Protein AF-A0A928JFV3-F1 (afdb_monomer)

Structure (mmCIF, N/CA/C/O backbone):
data_AF-A0A928JFV3-F1
#
_entry.id   AF-A0A928JFV3-F1
#
loop_
_atom_site.group_PDB
_atom_site.id
_atom_site.type_symbol
_atom_site.label_atom_id
_atom_site.label_alt_id
_atom_site.label_comp_id
_atom_site.label_asym_id
_atom_site.label_entity_id
_atom_site.label_seq_id
_atom_site.pdbx_PDB_ins_code
_atom_site.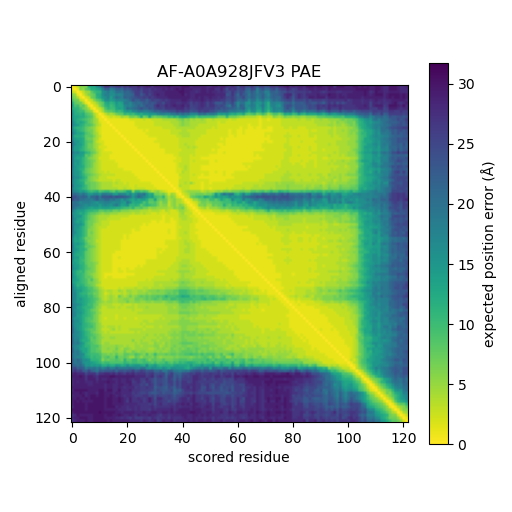Cartn_x
_atom_site.Cartn_y
_atom_site.Cartn_z
_atom_site.occupancy
_atom_site.B_iso_or_equiv
_atom_site.auth_seq_id
_atom_site.auth_comp_id
_atom_site.auth_asym_id
_atom_site.auth_atom_id
_atom_site.pdbx_PDB_model_num
ATOM 1 N N . MET A 1 1 ? 16.325 -24.558 -8.511 1.00 43.50 1 MET A N 1
ATOM 2 C CA . MET A 1 1 ? 15.299 -23.666 -9.076 1.00 43.50 1 MET A CA 1
ATOM 3 C C . MET A 1 1 ? 14.284 -23.455 -7.966 1.00 43.50 1 MET A C 1
ATOM 5 O O . MET A 1 1 ? 13.486 -24.348 -7.713 1.00 43.50 1 MET A O 1
ATOM 9 N N . THR A 1 2 ? 14.464 -22.407 -7.166 1.00 42.12 2 THR A N 1
ATOM 10 C CA . THR A 1 2 ? 13.563 -22.070 -6.054 1.00 42.12 2 THR A CA 1
ATOM 11 C C . THR A 1 2 ? 12.310 -21.394 -6.616 1.00 42.12 2 THR A C 1
ATOM 13 O O . THR A 1 2 ? 12.357 -20.818 -7.703 1.00 42.12 2 THR A O 1
ATOM 16 N N . ALA A 1 3 ? 11.177 -21.520 -5.919 1.00 50.72 3 ALA A N 1
ATOM 17 C CA . ALA A 1 3 ? 9.878 -20.994 -6.359 1.00 50.72 3 ALA A CA 1
ATOM 18 C C . ALA A 1 3 ? 9.879 -19.466 -6.584 1.00 50.72 3 ALA A C 1
ATOM 20 O O . ALA A 1 3 ? 9.078 -18.969 -7.371 1.00 50.72 3 ALA A O 1
ATOM 21 N N . GLU A 1 4 ? 10.829 -18.757 -5.969 1.00 47.38 4 GLU A N 1
ATOM 22 C CA . GLU A 1 4 ? 11.076 -17.320 -6.146 1.00 47.38 4 GLU A CA 1
ATOM 23 C C . GLU A 1 4 ? 11.353 -16.937 -7.611 1.00 47.38 4 GLU A C 1
ATOM 25 O O . GLU A 1 4 ? 10.892 -15.896 -8.063 1.00 47.38 4 GLU A O 1
ATOM 30 N N . ASN A 1 5 ? 11.969 -17.816 -8.412 1.00 47.97 5 ASN A N 1
ATOM 31 C CA . ASN A 1 5 ? 12.311 -17.504 -9.808 1.00 47.97 5 ASN A CA 1
ATOM 32 C C . ASN A 1 5 ? 11.136 -17.622 -10.803 1.00 47.97 5 ASN A C 1
ATOM 34 O O . ASN A 1 5 ? 11.323 -17.356 -11.985 1.00 47.97 5 ASN A O 1
ATOM 38 N N . CYS A 1 6 ? 9.945 -18.077 -10.391 1.00 44.91 6 CYS A N 1
ATOM 39 C CA . CYS A 1 6 ? 8.823 -18.297 -11.323 1.00 44.91 6 CYS A CA 1
ATOM 40 C C . CYS A 1 6 ? 7.841 -17.121 -11.428 1.00 44.91 6 CYS A C 1
ATOM 42 O O . CYS A 1 6 ? 7.077 -17.074 -12.394 1.00 44.91 6 CYS A O 1
ATOM 44 N N . VAL A 1 7 ? 7.830 -16.203 -10.457 1.00 51.94 7 VAL A N 1
ATOM 45 C CA . VAL A 1 7 ? 6.869 -15.085 -10.420 1.00 51.94 7 VAL A CA 1
ATOM 46 C C . VAL A 1 7 ? 7.352 -13.915 -11.282 1.00 51.94 7 VAL A C 1
ATOM 48 O O . VAL A 1 7 ? 6.564 -13.324 -12.016 1.00 51.94 7 VAL A O 1
ATOM 51 N N . GLU A 1 8 ? 8.654 -13.624 -11.275 1.00 52.66 8 GLU A N 1
ATOM 52 C CA . GLU A 1 8 ? 9.215 -12.460 -11.977 1.00 52.66 8 GLU A CA 1
ATOM 53 C C . GLU 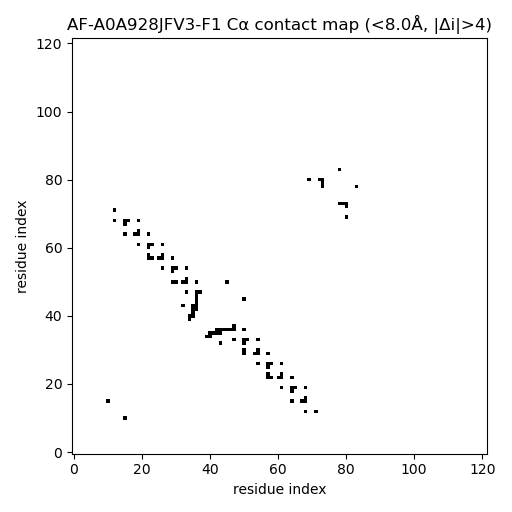A 1 8 ? 9.170 -12.571 -13.510 1.00 52.66 8 GLU A C 1
ATOM 55 O O . GLU A 1 8 ? 8.965 -11.567 -14.186 1.00 52.66 8 GLU A O 1
ATOM 60 N N . GLU A 1 9 ? 9.278 -13.775 -14.083 1.00 54.28 9 GLU A N 1
ATOM 61 C CA . GLU A 1 9 ? 9.326 -13.965 -15.545 1.00 54.28 9 GLU A CA 1
ATOM 62 C C . GLU A 1 9 ? 7.952 -13.942 -16.248 1.00 54.28 9 GLU A C 1
ATOM 64 O O . GLU A 1 9 ? 7.898 -13.979 -17.479 1.00 54.28 9 GLU A O 1
ATOM 69 N N . LYS A 1 10 ? 6.827 -13.908 -15.515 1.00 60.28 10 LYS A N 1
ATOM 70 C CA . LYS A 1 10 ? 5.480 -14.074 -16.110 1.00 60.28 10 LYS A CA 1
ATOM 71 C C . LYS A 1 10 ? 4.456 -12.991 -15.790 1.00 60.28 10 LYS A C 1
ATOM 73 O O . LYS A 1 10 ? 3.369 -13.032 -16.366 1.00 60.28 10 LYS A O 1
ATOM 78 N N . VAL A 1 11 ? 4.767 -12.046 -14.909 1.00 73.94 11 VAL A N 1
ATOM 79 C CA . VAL A 1 11 ? 3.835 -10.975 -14.533 1.00 73.94 11 VAL A CA 1
ATOM 80 C C . VAL A 1 11 ? 4.272 -9.685 -15.218 1.00 73.94 11 VAL A C 1
ATOM 82 O O . VAL A 1 11 ? 5.291 -9.093 -14.860 1.00 73.94 11 VAL A O 1
ATOM 85 N N . ASP A 1 12 ? 3.518 -9.276 -16.236 1.00 88.81 12 ASP A N 1
ATOM 86 C CA . ASP A 1 12 ? 3.791 -8.052 -16.986 1.00 88.81 12 ASP A CA 1
ATOM 87 C C . ASP A 1 12 ? 3.449 -6.783 -16.177 1.00 88.81 12 ASP A C 1
ATOM 89 O O . ASP A 1 12 ? 2.868 -6.831 -15.088 1.00 88.81 12 ASP A O 1
ATOM 93 N N . LEU A 1 13 ? 3.829 -5.619 -16.715 1.00 91.88 13 LEU A N 1
ATOM 94 C CA . LEU A 1 13 ? 3.560 -4.321 -16.088 1.00 91.88 13 LEU A CA 1
ATOM 95 C C . LEU A 1 13 ? 2.071 -4.115 -15.804 1.00 91.88 13 LEU A C 1
ATOM 97 O O . LEU A 1 13 ? 1.708 -3.542 -14.779 1.00 91.88 13 LEU A O 1
ATOM 101 N N . ARG A 1 14 ? 1.206 -4.583 -16.707 1.00 94.00 14 ARG A N 1
ATOM 102 C CA . ARG A 1 14 ? -0.237 -4.437 -16.563 1.00 94.00 14 ARG A CA 1
ATOM 103 C C . ARG A 1 14 ? -0.731 -5.197 -15.336 1.00 94.00 14 ARG A C 1
ATOM 105 O O . ARG A 1 14 ? -1.421 -4.595 -14.524 1.00 94.00 14 ARG A O 1
ATOM 112 N N . ALA A 1 15 ? -0.353 -6.461 -15.183 1.00 93.56 15 ALA A N 1
ATOM 113 C CA . ALA A 1 15 ? -0.760 -7.274 -14.044 1.00 93.56 15 ALA A CA 1
ATOM 114 C C . ALA A 1 15 ? -0.259 -6.691 -12.710 1.00 93.56 15 ALA A C 1
ATOM 116 O O . ALA A 1 15 ? -1.002 -6.674 -11.737 1.00 93.56 15 ALA A O 1
ATOM 117 N N . LYS A 1 16 ? 0.958 -6.128 -12.665 1.00 94.00 16 LYS A N 1
ATOM 118 C CA . LYS A 1 16 ? 1.469 -5.432 -11.464 1.00 94.00 16 LYS A CA 1
ATOM 119 C C . LYS A 1 16 ? 0.662 -4.174 -11.124 1.00 94.00 16 LYS A C 1
ATOM 121 O O . LYS A 1 16 ? 0.363 -3.935 -9.959 1.00 94.00 16 LYS A O 1
ATOM 126 N N . LEU A 1 17 ? 0.292 -3.378 -12.130 1.00 96.56 17 LEU A N 1
ATOM 127 C CA . LEU A 1 17 ? -0.561 -2.197 -11.943 1.00 96.56 17 LEU A CA 1
ATOM 128 C C . LEU A 1 17 ? -1.981 -2.577 -11.498 1.00 96.56 17 LEU A C 1
ATOM 130 O O . LEU A 1 17 ? -2.557 -1.900 -10.646 1.00 96.56 17 LEU A O 1
ATOM 134 N N . GLU A 1 18 ? -2.540 -3.645 -12.074 1.00 96.81 18 GLU A N 1
ATOM 135 C CA . GLU A 1 18 ? -3.835 -4.205 -11.678 1.00 96.81 18 GLU A CA 1
ATOM 136 C C . GLU A 1 18 ? -3.788 -4.682 -10.219 1.00 96.81 18 GLU A C 1
ATOM 138 O O . GLU A 1 18 ? -4.654 -4.270 -9.451 1.00 96.81 18 GLU A O 1
ATOM 143 N N . GLN A 1 19 ? -2.736 -5.403 -9.806 1.00 96.19 19 GLN A N 1
ATOM 144 C CA . GLN A 1 19 ? -2.560 -5.841 -8.416 1.00 96.19 19 GLN A CA 1
ATOM 145 C C . GLN A 1 19 ? -2.524 -4.654 -7.450 1.00 96.19 19 GLN A C 1
ATOM 147 O O . GLN A 1 19 ? -3.316 -4.595 -6.522 1.00 96.19 19 GLN A O 1
ATOM 152 N N . VAL A 1 20 ? -1.666 -3.654 -7.696 1.00 97.94 20 VAL A N 1
ATOM 153 C CA . VAL A 1 20 ? -1.590 -2.460 -6.829 1.00 97.94 20 VAL A CA 1
ATOM 154 C C . VAL A 1 20 ? -2.951 -1.765 -6.722 1.00 97.94 20 VAL A C 1
ATOM 156 O O . VAL A 1 20 ? -3.309 -1.261 -5.659 1.00 97.94 20 VAL A O 1
ATOM 159 N N . THR A 1 21 ? -3.720 -1.738 -7.813 1.00 98.31 21 THR A N 1
ATOM 160 C CA . THR A 1 21 ? -5.062 -1.143 -7.823 1.00 98.31 21 THR A CA 1
ATOM 161 C C . THR A 1 21 ? -6.049 -1.936 -6.965 1.00 98.31 21 THR A C 1
ATOM 163 O O . THR A 1 21 ? -6.824 -1.321 -6.232 1.00 98.31 21 THR A O 1
ATOM 166 N N . GLU A 1 22 ? -6.027 -3.267 -7.058 1.00 98.31 22 GLU A N 1
ATOM 167 C CA . GLU A 1 22 ? -6.859 -4.173 -6.258 1.00 98.31 22 GLU A CA 1
ATOM 168 C C . GLU A 1 22 ? -6.565 -3.998 -4.765 1.00 98.31 22 GLU A C 1
ATOM 170 O O . GLU A 1 22 ? -7.467 -3.590 -4.030 1.00 98.31 22 GLU A O 1
ATOM 175 N N . GLU A 1 23 ? -5.297 -4.110 -4.353 1.00 98.38 23 GLU A N 1
ATOM 176 C CA . GLU A 1 23 ? -4.917 -4.019 -2.933 1.00 98.38 23 GLU A CA 1
ATOM 177 C C . GLU A 1 23 ? -5.195 -2.634 -2.335 1.00 98.38 23 GLU A C 1
ATOM 179 O O . GLU A 1 23 ? -5.661 -2.497 -1.203 1.00 98.38 23 GLU A O 1
ATOM 184 N N . CYS A 1 24 ? -5.004 -1.558 -3.110 1.00 98.62 24 CYS A N 1
ATOM 185 C CA . CYS A 1 24 ? -5.392 -0.216 -2.660 1.00 98.62 24 CYS A CA 1
ATOM 186 C C . CYS A 1 24 ? -6.910 -0.105 -2.424 1.00 98.62 24 CYS A C 1
ATOM 188 O O . CYS A 1 24 ? -7.355 0.633 -1.539 1.00 98.62 24 CYS A O 1
ATOM 190 N N . GLY A 1 25 ? -7.715 -0.804 -3.228 1.00 98.44 25 GLY A N 1
ATOM 191 C CA . GLY A 1 25 ? -9.164 -0.877 -3.074 1.00 98.44 25 GLY A CA 1
ATOM 192 C C . GLY A 1 25 ? -9.580 -1.661 -1.831 1.00 98.44 25 GLY A C 1
ATOM 193 O O . GLY A 1 25 ? -10.468 -1.211 -1.096 1.00 98.44 25 GLY A O 1
ATOM 194 N N . GLU A 1 26 ? -8.919 -2.787 -1.562 1.00 98.50 26 GLU A N 1
ATOM 195 C CA . GLU A 1 26 ? -9.156 -3.593 -0.362 1.00 98.50 26 GLU A CA 1
ATOM 196 C C . GLU A 1 26 ? -8.755 -2.829 0.907 1.00 98.50 26 GLU A C 1
ATOM 198 O O . GLU A 1 26 ? -9.572 -2.693 1.828 1.00 98.50 26 GLU A O 1
ATOM 203 N N . LEU A 1 27 ? -7.586 -2.178 0.909 1.00 98.69 27 LEU A N 1
ATOM 204 C CA . LEU A 1 27 ? -7.131 -1.309 1.997 1.00 98.69 27 LEU A CA 1
ATOM 205 C C . LEU A 1 27 ? -8.096 -0.148 2.255 1.00 98.69 27 LEU A C 1
ATOM 207 O O . LEU A 1 27 ? -8.420 0.155 3.409 1.00 98.69 27 LEU A O 1
ATOM 211 N N . ALA A 1 28 ? -8.603 0.497 1.201 1.00 98.25 28 ALA A N 1
ATOM 212 C CA . ALA A 1 28 ? -9.600 1.555 1.344 1.00 98.25 28 ALA A CA 1
ATOM 213 C C . ALA A 1 28 ? -10.883 1.027 2.010 1.00 98.25 28 ALA A C 1
ATOM 215 O O . ALA A 1 28 ? -11.442 1.673 2.904 1.00 98.25 28 ALA A O 1
ATOM 216 N N . ALA A 1 29 ? -11.337 -0.169 1.627 1.00 96.50 29 ALA A N 1
ATOM 217 C CA . ALA A 1 29 ? -12.491 -0.812 2.244 1.00 96.50 29 ALA A CA 1
ATOM 218 C C . ALA A 1 29 ? -12.226 -1.210 3.709 1.00 96.50 29 ALA A C 1
ATOM 220 O O . ALA A 1 29 ? -13.110 -1.028 4.555 1.00 96.50 29 ALA A O 1
ATOM 221 N N . ALA A 1 30 ? -11.030 -1.707 4.034 1.00 96.62 30 ALA A N 1
ATOM 222 C CA . ALA A 1 30 ? -10.615 -2.039 5.396 1.00 96.62 30 ALA A CA 1
ATOM 223 C C . ALA A 1 30 ? -10.562 -0.794 6.296 1.00 96.62 30 ALA A C 1
ATOM 225 O O . ALA A 1 30 ? -11.153 -0.798 7.379 1.00 96.62 30 ALA A O 1
ATOM 226 N N . CYS A 1 31 ? -9.987 0.312 5.814 1.00 96.69 31 CYS A N 1
ATOM 227 C CA . CYS A 1 31 ? -9.986 1.596 6.521 1.00 96.69 31 CYS A CA 1
ATOM 228 C C . CYS A 1 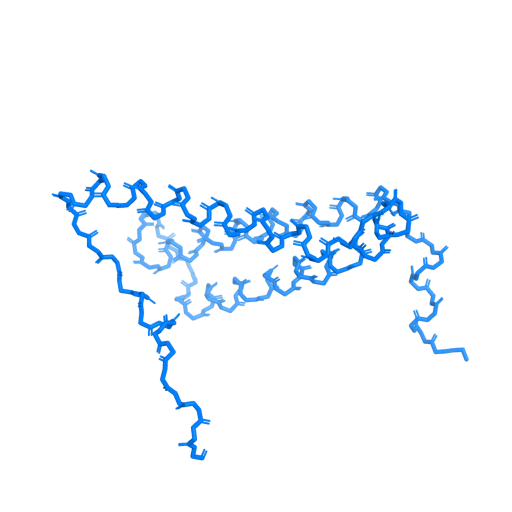31 ? -11.413 2.060 6.856 1.00 96.69 31 CYS A C 1
ATOM 230 O O . CYS A 1 31 ? -11.706 2.453 7.986 1.00 96.69 31 CYS A O 1
ATOM 232 N N . MET A 1 32 ? -12.342 1.963 5.899 1.00 94.69 32 MET A N 1
ATOM 233 C CA . MET A 1 32 ? -13.743 2.336 6.129 1.00 94.69 32 MET A CA 1
ATOM 234 C C . MET A 1 32 ? -14.458 1.405 7.119 1.00 94.69 32 MET A C 1
ATOM 236 O O . MET A 1 32 ? -15.356 1.851 7.839 1.00 94.69 32 MET A O 1
ATOM 240 N N . LYS A 1 33 ? -14.076 0.123 7.188 1.00 93.12 33 LYS A N 1
ATOM 241 C CA . LYS A 1 33 ? -14.564 -0.795 8.231 1.00 93.12 33 LYS A CA 1
ATOM 242 C C . LYS A 1 33 ? -14.043 -0.393 9.608 1.00 93.12 33 LYS A C 1
ATOM 244 O O . LYS A 1 33 ? -14.843 -0.364 10.541 1.00 93.12 33 LYS A O 1
ATOM 249 N N . LEU A 1 34 ? -12.767 -0.019 9.728 1.00 95.25 34 LEU A N 1
ATOM 250 C CA . LEU A 1 34 ? -12.189 0.468 10.984 1.00 95.25 34 LEU A CA 1
ATOM 251 C C . LEU A 1 34 ? -12.897 1.732 11.480 1.00 95.25 34 LEU A C 1
ATOM 253 O O . LEU A 1 34 ? -13.312 1.782 12.633 1.00 95.25 34 LEU A O 1
ATOM 257 N N . VAL A 1 35 ? -13.158 2.703 10.599 1.00 93.81 35 VAL A N 1
ATOM 258 C CA . VAL A 1 35 ? -13.944 3.905 10.943 1.00 93.81 35 VAL A CA 1
ATOM 259 C C . VAL A 1 35 ? -15.289 3.533 11.582 1.00 93.81 35 VAL A C 1
ATOM 261 O O . VAL A 1 35 ? -15.676 4.117 12.594 1.00 93.81 35 VAL A O 1
ATOM 264 N N . ARG A 1 36 ? -15.984 2.531 11.030 1.00 91.38 36 ARG A N 1
ATOM 265 C CA . ARG A 1 36 ? -17.271 2.053 11.560 1.00 91.38 36 ARG A CA 1
ATOM 266 C C . ARG A 1 36 ? -17.134 1.284 12.869 1.00 91.38 36 ARG A C 1
ATOM 268 O O . ARG A 1 36 ? -17.992 1.434 13.735 1.00 91.38 36 ARG A O 1
ATOM 275 N N . ALA A 1 37 ? -16.089 0.471 13.014 1.00 90.81 37 ALA A N 1
ATOM 276 C CA . ALA A 1 37 ? -15.801 -0.259 14.248 1.00 90.81 37 ALA A CA 1
ATOM 277 C C . ALA A 1 37 ? -15.505 0.699 15.416 1.00 90.81 37 ALA A C 1
ATOM 279 O O . ALA A 1 37 ? -15.983 0.474 16.522 1.00 90.81 37 ALA A O 1
ATOM 280 N N . LEU A 1 38 ? -14.853 1.834 15.134 1.00 91.12 38 LEU A N 1
ATOM 281 C CA . LEU A 1 38 ? -14.602 2.930 16.080 1.00 91.12 38 LEU A CA 1
ATOM 282 C C . LEU A 1 38 ? -15.864 3.734 16.465 1.00 91.12 38 LEU A C 1
ATOM 284 O O . LEU A 1 38 ? -15.773 4.756 17.142 1.00 91.12 38 LEU A O 1
ATOM 288 N N . GLY A 1 39 ? -17.053 3.309 16.029 1.00 83.75 39 GLY A N 1
ATOM 289 C CA . GLY A 1 39 ? -18.327 3.936 16.386 1.00 83.75 39 GLY A CA 1
ATOM 290 C C . GLY A 1 39 ? -18.760 5.086 15.474 1.00 83.75 39 GLY A C 1
ATOM 291 O O . GLY A 1 39 ? -19.795 5.704 15.731 1.00 83.75 39 GLY A O 1
ATOM 292 N N . ASN A 1 40 ? -18.031 5.364 14.387 1.00 75.56 40 ASN A N 1
ATOM 293 C CA . ASN A 1 40 ? -18.432 6.376 13.412 1.00 75.56 40 ASN A CA 1
ATOM 294 C C . ASN A 1 40 ? -19.334 5.760 12.324 1.00 75.56 40 ASN A C 1
ATOM 296 O O . ASN A 1 40 ? -18.876 5.030 11.445 1.00 75.56 40 ASN A O 1
ATOM 300 N N . GLY A 1 41 ? -20.629 6.089 12.335 1.00 68.81 41 GLY A N 1
ATOM 301 C CA . GLY A 1 41 ? -21.570 5.722 11.268 1.00 68.81 41 GLY A CA 1
ATOM 302 C C . GLY A 1 41 ? -22.418 4.472 11.548 1.00 68.81 41 GLY A C 1
ATOM 303 O O . GLY A 1 41 ? -22.921 4.287 12.652 1.00 68.81 41 GLY A O 1
ATOM 304 N N . ASN A 1 42 ? -22.663 3.653 10.513 1.00 68.81 42 ASN A N 1
ATOM 305 C CA . ASN A 1 42 ? -23.578 2.503 10.582 1.00 68.81 42 ASN A CA 1
ATOM 306 C C . ASN A 1 42 ? -23.000 1.341 11.409 1.00 68.81 42 ASN A C 1
ATOM 308 O O . ASN A 1 42 ? -21.809 1.053 11.247 1.00 68.81 42 ASN A O 1
ATOM 312 N N . PRO A 1 43 ? -23.848 0.588 12.148 1.00 72.06 43 PRO A N 1
ATOM 313 C CA . PRO A 1 43 ? -23.428 -0.546 12.969 1.00 72.06 43 PRO A CA 1
ATOM 314 C C . PRO A 1 43 ? -22.469 -1.479 12.229 1.00 72.06 43 PRO 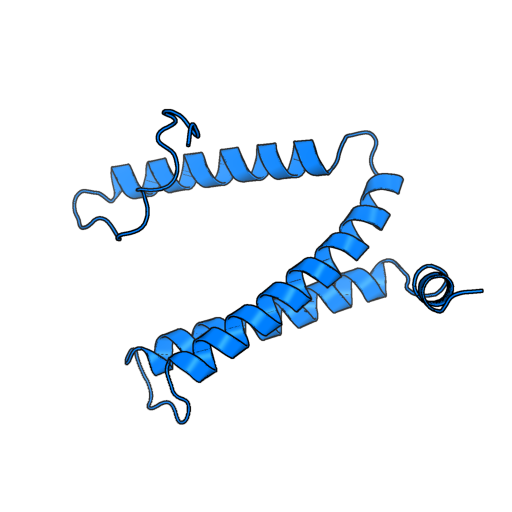A C 1
ATOM 316 O O . PRO A 1 43 ? -22.705 -1.835 11.069 1.00 72.06 43 PRO A O 1
ATOM 319 N N . CYS A 1 44 ? -21.376 -1.836 12.895 1.00 80.94 44 CYS A N 1
ATOM 320 C CA . CYS A 1 44 ? -20.375 -2.770 12.402 1.00 80.94 44 CYS A CA 1
ATOM 321 C C . CYS A 1 44 ? -20.544 -4.105 13.127 1.00 80.94 44 CYS A C 1
ATOM 323 O O . CYS A 1 44 ? -20.896 -4.130 14.304 1.00 80.94 44 CYS A O 1
ATOM 325 N N . ASN A 1 45 ? -20.325 -5.209 12.421 1.00 88.00 45 ASN A N 1
ATOM 326 C CA . ASN A 1 45 ? -20.427 -6.562 12.968 1.00 88.00 45 ASN A CA 1
ATOM 327 C C . ASN A 1 45 ? -19.060 -7.183 13.293 1.00 88.00 45 ASN A C 1
ATOM 329 O O . ASN A 1 45 ? -19.007 -8.381 13.548 1.00 88.00 45 ASN A O 1
ATOM 333 N N . VAL A 1 46 ? -17.991 -6.387 13.246 1.00 90.88 46 VAL A N 1
ATOM 334 C CA . VAL A 1 46 ? -16.627 -6.781 13.616 1.00 90.88 46 VAL A CA 1
ATOM 335 C C . VAL A 1 46 ? -16.127 -5.893 14.749 1.00 90.88 46 VAL A C 1
ATOM 337 O O . VAL A 1 46 ? -16.608 -4.763 14.902 1.00 90.88 46 VAL A O 1
ATOM 340 N N . THR A 1 47 ? -15.191 -6.402 15.545 1.00 92.12 47 THR A N 1
ATOM 341 C CA . THR A 1 47 ? -14.551 -5.622 16.611 1.00 92.12 47 THR A CA 1
ATOM 342 C C . THR A 1 47 ? -13.538 -4.626 16.044 1.00 92.12 47 THR A C 1
ATOM 344 O O . THR A 1 47 ? -13.181 -4.667 14.863 1.00 92.12 47 THR A O 1
ATOM 347 N N . GLU A 1 48 ? -13.073 -3.707 16.890 1.00 94.12 48 GLU A N 1
ATOM 348 C CA . GLU A 1 48 ? -11.982 -2.798 16.539 1.00 94.12 48 GLU A CA 1
ATOM 349 C C . GLU A 1 48 ? -10.702 -3.577 16.209 1.00 94.12 48 GLU A C 1
ATOM 351 O O . GLU A 1 48 ? -10.076 -3.312 15.186 1.00 94.12 48 GLU A O 1
ATOM 356 N N . GLU A 1 49 ? -10.358 -4.595 17.002 1.00 95.56 49 GLU A N 1
ATOM 357 C CA . GLU A 1 49 ? -9.170 -5.423 16.781 1.00 95.56 49 GLU A CA 1
ATOM 358 C C . GLU A 1 49 ? -9.229 -6.183 15.452 1.00 95.56 49 GLU A C 1
ATOM 360 O O . GLU A 1 49 ? -8.237 -6.229 14.728 1.00 95.56 49 GLU A O 1
ATOM 365 N N . GLU A 1 50 ? -10.390 -6.742 15.096 1.00 96.38 50 GLU A N 1
ATOM 366 C CA . GLU A 1 50 ? -10.594 -7.413 13.806 1.00 96.38 50 GLU A CA 1
ATOM 367 C C . GLU A 1 50 ? -10.456 -6.433 12.633 1.00 96.38 50 GLU A C 1
ATOM 369 O O . GLU A 1 50 ? -9.875 -6.766 11.597 1.00 96.38 50 GLU A O 1
ATOM 374 N N . ALA A 1 51 ? -10.961 -5.208 12.789 1.00 95.75 51 ALA A N 1
ATOM 375 C CA . ALA A 1 51 ? -10.842 -4.180 11.765 1.00 95.75 51 ALA A CA 1
ATOM 376 C C . ALA A 1 51 ? -9.398 -3.672 11.612 1.00 95.75 51 ALA A C 1
ATOM 378 O O . ALA A 1 51 ? -8.947 -3.489 10.481 1.00 95.75 51 ALA A O 1
ATOM 379 N N . ILE A 1 52 ? -8.660 -3.493 12.715 1.00 97.56 52 ILE A N 1
ATOM 380 C CA . ILE A 1 52 ? -7.228 -3.150 12.696 1.00 97.56 52 ILE A CA 1
ATOM 381 C C . ILE A 1 52 ? -6.429 -4.265 12.022 1.00 97.56 52 ILE A C 1
ATOM 383 O O . ILE A 1 52 ? -5.623 -3.981 11.140 1.00 97.56 52 ILE A O 1
ATOM 387 N N . ALA A 1 53 ? -6.673 -5.527 12.391 1.00 98.06 53 ALA A N 1
ATOM 388 C CA . ALA A 1 53 ? -5.989 -6.668 11.790 1.00 98.06 53 ALA A CA 1
ATOM 389 C C . ALA A 1 53 ? -6.184 -6.699 10.269 1.00 98.06 53 ALA A C 1
ATOM 391 O O . ALA A 1 53 ? -5.213 -6.881 9.538 1.00 98.06 53 ALA A O 1
ATOM 392 N N . LYS A 1 54 ? -7.406 -6.426 9.791 1.00 98.12 54 LYS A N 1
ATOM 393 C CA . LYS A 1 54 ? -7.669 -6.358 8.352 1.00 98.12 54 LYS A CA 1
ATOM 394 C C . LYS A 1 54 ? -6.947 -5.185 7.690 1.00 98.12 54 LYS A C 1
ATOM 396 O O . LYS A 1 54 ? -6.394 -5.369 6.622 1.00 98.12 54 LYS A O 1
ATOM 401 N N . VAL A 1 55 ? -6.881 -4.006 8.316 1.00 98.44 55 VAL A N 1
ATOM 402 C CA . VAL A 1 55 ? -6.089 -2.881 7.776 1.00 98.44 55 VAL A CA 1
ATOM 403 C C . VAL A 1 55 ? -4.611 -3.251 7.628 1.00 98.44 55 VAL A C 1
ATOM 405 O O . VAL A 1 55 ? -4.012 -2.905 6.618 1.00 98.44 55 VAL A O 1
ATOM 408 N N . LEU A 1 56 ? -4.027 -3.948 8.606 1.00 98.44 56 LEU A N 1
ATOM 409 C CA . LEU A 1 56 ? -2.622 -4.367 8.547 1.00 98.44 56 LEU A CA 1
ATOM 410 C C . LEU A 1 56 ? -2.363 -5.408 7.450 1.00 98.44 56 LEU A C 1
ATOM 412 O O . LEU A 1 56 ? -1.325 -5.343 6.797 1.00 98.44 56 LEU A O 1
ATOM 416 N N . GLU A 1 57 ? -3.294 -6.342 7.248 1.00 98.25 57 GLU A N 1
ATOM 417 C CA . GLU A 1 57 ? -3.262 -7.314 6.147 1.00 98.25 57 GLU A CA 1
ATOM 418 C C . GLU A 1 57 ? -3.248 -6.586 4.797 1.00 98.25 57 GLU A C 1
ATOM 420 O O . GLU A 1 57 ? -2.254 -6.671 4.082 1.00 98.25 57 GLU A O 1
ATOM 425 N N . GLU A 1 58 ? -4.250 -5.742 4.528 1.00 98.56 58 GLU A N 1
ATOM 426 C CA . GLU A 1 58 ? -4.334 -5.037 3.240 1.00 98.56 58 GLU A CA 1
ATOM 427 C C . GLU A 1 58 ? -3.185 -4.048 3.020 1.00 98.56 58 GLU A C 1
ATOM 429 O O . GLU A 1 58 ? -2.751 -3.808 1.895 1.00 98.56 58 GLU A O 1
ATOM 434 N N . TRP A 1 59 ? -2.673 -3.434 4.091 1.00 98.56 59 TRP A N 1
ATOM 435 C CA . TRP A 1 59 ? -1.496 -2.576 3.989 1.00 98.56 59 TRP A CA 1
ATOM 436 C C . TRP A 1 59 ? -0.270 -3.383 3.560 1.00 98.56 59 TRP A C 1
ATOM 438 O O . TRP A 1 59 ? 0.500 -2.929 2.714 1.00 98.56 59 TRP A O 1
ATOM 448 N N . SER A 1 60 ? -0.113 -4.589 4.111 1.00 98.12 60 SER A N 1
ATOM 449 C CA . SER A 1 60 ? 0.971 -5.500 3.737 1.00 98.12 60 SER A CA 1
ATOM 450 C C . SER A 1 60 ? 0.850 -5.921 2.272 1.00 98.12 60 SER A C 1
ATOM 452 O O . SER A 1 60 ? 1.853 -5.931 1.558 1.00 98.12 60 SER A O 1
ATOM 454 N N . ASP A 1 61 ? -0.366 -6.195 1.797 1.00 97.25 61 ASP A N 1
ATOM 455 C CA . ASP A 1 61 ? -0.613 -6.557 0.399 1.00 97.25 61 ASP A CA 1
ATOM 456 C C . ASP A 1 61 ? -0.293 -5.389 -0.555 1.00 97.25 61 ASP A C 1
ATOM 458 O O . ASP A 1 61 ? 0.402 -5.577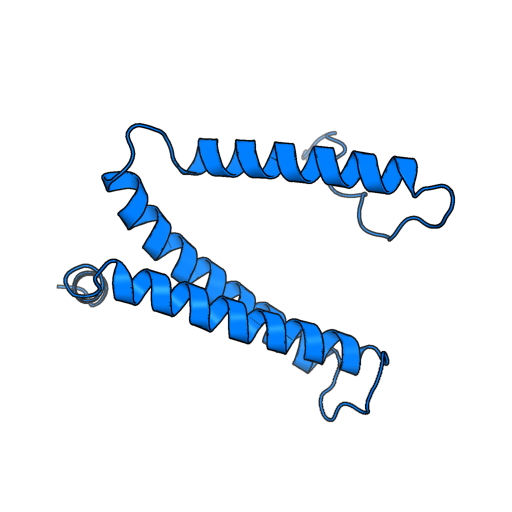 -1.561 1.00 97.25 61 ASP A O 1
ATOM 462 N N . VAL A 1 62 ? -0.664 -4.152 -0.191 1.00 98.25 62 VAL A N 1
ATOM 463 C CA . VAL A 1 62 ? -0.264 -2.934 -0.923 1.00 98.25 62 VAL A CA 1
ATOM 464 C C . VAL A 1 62 ? 1.255 -2.764 -0.960 1.00 98.25 62 VAL A C 1
ATOM 466 O O . VAL A 1 62 ? 1.800 -2.446 -2.020 1.00 98.25 62 VAL A O 1
ATOM 469 N N . GLU A 1 63 ? 1.956 -2.960 0.161 1.00 97.50 63 GLU A N 1
ATOM 470 C CA . GLU A 1 63 ? 3.419 -2.848 0.208 1.00 97.50 63 GLU A CA 1
ATOM 471 C C . GLU A 1 63 ? 4.088 -3.873 -0.710 1.00 97.50 63 GLU A C 1
ATOM 473 O O . GLU A 1 63 ? 4.948 -3.511 -1.516 1.00 97.50 63 GLU A O 1
ATOM 478 N N . VAL A 1 64 ? 3.660 -5.136 -0.649 1.00 95.88 64 VAL A N 1
ATOM 479 C CA . VAL A 1 64 ? 4.201 -6.209 -1.490 1.00 95.88 64 VAL A CA 1
ATOM 480 C C . VAL A 1 64 ? 3.944 -5.923 -2.972 1.00 95.88 64 VAL A C 1
ATOM 482 O O . VAL A 1 64 ? 4.878 -5.966 -3.780 1.00 95.88 64 VAL A O 1
ATOM 485 N N . ALA A 1 65 ? 2.709 -5.571 -3.347 1.00 95.31 65 ALA A N 1
ATOM 486 C CA . ALA A 1 65 ? 2.367 -5.217 -4.724 1.00 95.31 65 ALA A CA 1
ATOM 487 C C . ALA A 1 65 ? 3.161 -3.990 -5.212 1.00 95.31 65 ALA A C 1
ATOM 489 O O . ALA A 1 65 ? 3.657 -3.967 -6.345 1.00 95.31 65 ALA A O 1
ATOM 490 N N . GLY A 1 66 ? 3.333 -2.994 -4.339 1.00 96.19 66 GLY A N 1
ATOM 491 C CA . GLY A 1 66 ? 4.108 -1.785 -4.589 1.00 96.19 66 GLY A CA 1
ATOM 492 C C . GLY A 1 66 ? 5.579 -2.080 -4.865 1.00 96.19 66 GLY A C 1
ATOM 493 O O . GLY A 1 66 ? 6.092 -1.651 -5.897 1.00 96.19 66 GLY A O 1
ATOM 494 N N . ILE A 1 67 ? 6.246 -2.864 -4.012 1.00 94.00 67 ILE A N 1
ATOM 495 C CA . ILE A 1 67 ? 7.657 -3.256 -4.187 1.00 94.00 67 ILE A CA 1
ATOM 496 C C . ILE A 1 67 ? 7.870 -3.905 -5.559 1.00 94.00 67 ILE A C 1
ATOM 498 O O . ILE A 1 67 ? 8.767 -3.512 -6.307 1.00 94.00 67 ILE A O 1
ATOM 502 N N . TYR A 1 68 ? 7.005 -4.849 -5.935 1.00 92.50 68 TYR A N 1
ATOM 503 C CA . TYR A 1 68 ? 7.109 -5.540 -7.219 1.00 92.50 68 TYR A CA 1
ATOM 504 C C . TYR A 1 68 ? 6.869 -4.642 -8.436 1.00 92.50 68 TYR A C 1
ATOM 506 O O . TYR A 1 68 ? 7.383 -4.947 -9.519 1.00 92.50 68 TYR A O 1
ATOM 514 N N . LEU A 1 69 ? 6.069 -3.583 -8.295 1.00 94.12 69 LEU A N 1
ATOM 515 C CA . LEU A 1 69 ? 5.893 -2.562 -9.325 1.00 94.12 69 LEU A CA 1
ATOM 516 C C . LEU A 1 69 ? 7.119 -1.642 -9.398 1.00 94.12 69 LEU A C 1
ATOM 518 O O . LEU A 1 69 ? 7.609 -1.379 -10.495 1.00 94.12 69 LEU A O 1
ATOM 522 N N . LEU A 1 70 ? 7.639 -1.188 -8.254 1.00 94.00 70 LEU A N 1
ATOM 523 C CA . LEU A 1 70 ? 8.794 -0.291 -8.188 1.00 94.00 70 LEU A CA 1
ATOM 524 C C . LEU A 1 70 ? 10.045 -0.919 -8.803 1.00 94.00 70 LEU A C 1
ATOM 526 O O . LEU A 1 70 ? 10.695 -0.265 -9.610 1.00 94.00 70 LEU A O 1
ATOM 530 N N . GLN A 1 71 ? 10.314 -2.200 -8.533 1.00 90.88 71 GLN A N 1
ATOM 531 C CA . GLN A 1 71 ? 11.409 -2.946 -9.172 1.00 90.88 71 GLN A CA 1
ATOM 532 C C . GLN A 1 71 ? 11.318 -2.935 -10.707 1.00 90.88 71 GLN A C 1
ATOM 534 O O . GLN A 1 71 ? 12.329 -2.860 -11.402 1.00 90.88 71 GLN A O 1
ATOM 539 N N . MET A 1 72 ? 10.103 -3.000 -11.264 1.00 90.38 72 MET A N 1
ATOM 540 C CA . MET A 1 72 ? 9.907 -2.934 -12.714 1.00 90.38 72 MET A CA 1
ATOM 541 C C . MET A 1 72 ? 10.105 -1.512 -13.251 1.00 90.38 72 MET A C 1
ATOM 543 O O . MET A 1 72 ? 10.701 -1.339 -14.312 1.00 90.38 72 MET A O 1
ATOM 547 N N . LEU A 1 73 ? 9.615 -0.503 -12.528 1.00 92.25 73 LEU A N 1
ATOM 548 C CA . LEU A 1 73 ? 9.753 0.902 -12.912 1.00 92.25 73 LEU A CA 1
ATOM 549 C C . LEU A 1 73 ? 11.196 1.405 -12.798 1.00 92.25 73 LEU A C 1
ATOM 551 O O . LEU A 1 73 ? 11.597 2.240 -13.600 1.00 92.25 73 LEU A O 1
ATOM 555 N N . GLU A 1 74 ? 11.986 0.879 -11.863 1.00 90.56 74 GLU A N 1
ATOM 556 C CA . GLU A 1 74 ? 13.409 1.202 -11.714 1.00 90.56 74 GLU A CA 1
ATOM 557 C C . GLU A 1 74 ? 14.178 0.938 -13.018 1.00 90.56 74 GLU A C 1
ATOM 559 O O . GLU A 1 74 ? 14.927 1.791 -13.482 1.00 90.56 74 GLU A O 1
ATOM 564 N N . GLY A 1 75 ? 13.899 -0.180 -13.699 1.00 89.25 75 GLY A N 1
ATOM 565 C CA . GLY A 1 75 ? 14.476 -0.477 -15.017 1.00 89.25 75 GLY A CA 1
ATOM 566 C C . GLY A 1 75 ? 13.972 0.413 -16.165 1.00 89.25 75 GLY A C 1
ATOM 567 O O . GLY A 1 75 ? 14.501 0.334 -17.275 1.00 89.25 75 GLY A O 1
ATOM 568 N N . MET A 1 76 ? 12.944 1.234 -15.931 1.00 90.88 76 MET A N 1
ATOM 569 C CA . MET A 1 76 ? 12.327 2.132 -16.917 1.00 90.88 76 MET A CA 1
ATOM 570 C C . MET A 1 76 ? 12.684 3.610 -16.701 1.00 90.88 76 MET A C 1
ATOM 572 O O . MET A 1 76 ? 12.370 4.435 -17.564 1.00 90.88 76 MET A O 1
ATOM 576 N N . CYS A 1 77 ? 13.318 3.950 -15.580 1.00 90.12 77 CYS A N 1
ATOM 577 C CA . CYS A 1 77 ? 13.676 5.314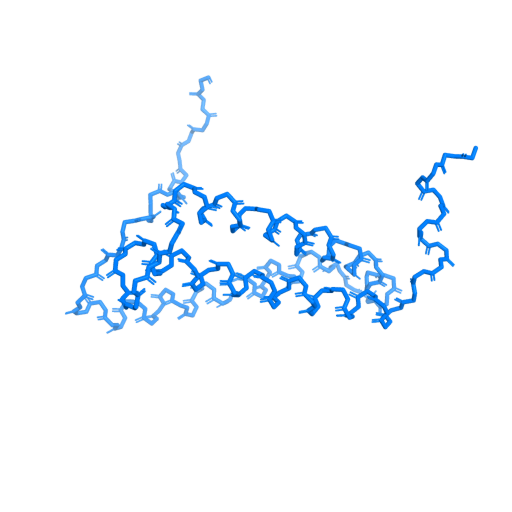 -15.201 1.00 90.12 77 CYS A CA 1
ATOM 578 C 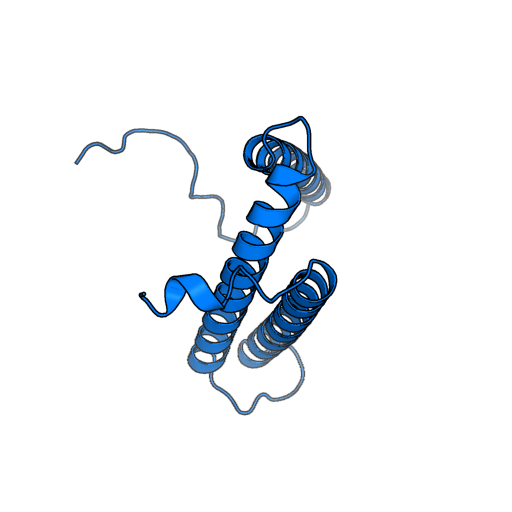C . CYS A 1 77 ? 15.196 5.528 -15.263 1.00 90.12 77 CYS A C 1
ATOM 580 O O . CYS A 1 77 ? 15.979 4.591 -15.144 1.00 90.12 77 CYS A O 1
ATOM 582 N N . ASP A 1 78 ? 15.623 6.778 -15.450 1.00 93.56 78 ASP A N 1
ATOM 583 C CA . ASP A 1 78 ? 17.031 7.204 -15.435 1.00 93.56 78 ASP A CA 1
ATOM 584 C C . ASP A 1 78 ? 17.449 7.858 -14.102 1.00 93.56 78 ASP A C 1
ATOM 586 O O . ASP A 1 78 ? 18.522 8.456 -14.004 1.00 93.56 78 ASP A O 1
ATOM 590 N N . TYR A 1 79 ? 16.609 7.732 -13.076 1.00 91.50 79 TYR A N 1
ATOM 591 C CA . TYR A 1 79 ? 16.794 8.268 -11.728 1.00 91.50 79 TYR A CA 1
ATOM 592 C C . TYR A 1 79 ? 16.547 7.186 -10.672 1.00 91.50 79 TYR A C 1
ATOM 594 O O . TYR A 1 79 ? 15.860 6.199 -10.939 1.00 91.50 79 TYR A O 1
ATOM 602 N N . ASP A 1 80 ? 17.068 7.403 -9.462 1.00 93.75 80 ASP A N 1
ATOM 603 C CA . ASP A 1 80 ? 16.768 6.558 -8.306 1.00 93.75 80 ASP A CA 1
ATOM 604 C C . ASP A 1 80 ? 15.303 6.754 -7.890 1.00 93.75 80 ASP A C 1
ATOM 606 O O . ASP A 1 80 ? 14.864 7.854 -7.533 1.00 93.75 80 ASP A O 1
ATOM 610 N N . ILE A 1 81 ? 14.509 5.691 -8.021 1.00 94.31 81 ILE A N 1
ATOM 611 C CA . ILE A 1 81 ? 13.065 5.763 -7.801 1.00 94.31 81 ILE A CA 1
ATOM 612 C C . ILE A 1 81 ? 12.716 5.963 -6.322 1.00 94.31 81 ILE A C 1
ATOM 614 O O . ILE A 1 81 ? 11.704 6.603 -6.034 1.00 94.31 81 ILE A O 1
ATOM 618 N N . TYR A 1 82 ? 13.542 5.467 -5.396 1.00 91.75 82 TYR A N 1
ATOM 619 C CA . TYR A 1 82 ? 13.303 5.588 -3.959 1.00 91.75 82 TYR A CA 1
ATOM 620 C C . TYR A 1 82 ? 13.592 7.008 -3.485 1.00 91.75 82 TYR A C 1
ATOM 622 O O . TYR A 1 82 ? 12.717 7.613 -2.864 1.00 91.75 82 TYR A O 1
ATOM 630 N N . ASP A 1 83 ? 14.723 7.591 -3.898 1.00 94.56 83 ASP A N 1
ATOM 631 C CA . ASP A 1 83 ? 15.024 9.007 -3.645 1.00 94.56 83 ASP A CA 1
ATOM 632 C C . ASP A 1 83 ? 13.886 9.896 -4.169 1.00 94.56 83 ASP A C 1
ATOM 634 O O . ASP A 1 83 ? 13.403 10.805 -3.487 1.00 94.56 83 ASP A O 1
ATOM 638 N N . ARG A 1 84 ? 13.382 9.597 -5.376 1.00 94.88 84 ARG A N 1
ATOM 639 C CA . ARG A 1 84 ? 12.289 10.373 -5.968 1.00 94.88 84 ARG A CA 1
ATOM 640 C C . ARG A 1 84 ? 10.975 10.241 -5.193 1.00 94.88 84 ARG A C 1
ATOM 642 O O . ARG A 1 84 ? 10.223 11.217 -5.096 1.00 94.88 84 ARG A O 1
ATOM 649 N N . ILE A 1 85 ? 10.662 9.056 -4.673 1.00 95.06 85 ILE A N 1
ATOM 650 C CA . ILE A 1 85 ? 9.479 8.828 -3.832 1.00 95.06 85 ILE A CA 1
ATOM 651 C C . ILE A 1 85 ? 9.603 9.606 -2.522 1.00 95.06 85 ILE A C 1
ATOM 653 O O . ILE A 1 85 ? 8.642 10.282 -2.143 1.00 95.06 85 ILE A O 1
ATOM 657 N N . ASP A 1 86 ? 10.771 9.575 -1.885 1.00 94.69 86 ASP A N 1
ATOM 658 C CA . ASP A 1 86 ? 11.042 10.291 -0.638 1.00 94.69 86 ASP A CA 1
ATOM 659 C C . ASP A 1 86 ? 10.916 11.806 -0.818 1.00 94.69 86 ASP A C 1
ATOM 661 O O . ASP A 1 86 ? 10.242 12.470 -0.025 1.00 94.69 86 ASP A O 1
ATOM 665 N N . GLU A 1 87 ? 11.458 12.362 -1.905 1.00 96.00 87 GLU A N 1
ATOM 666 C CA . GLU A 1 87 ? 11.274 13.771 -2.268 1.00 96.00 87 GLU A CA 1
ATOM 667 C C . GLU A 1 87 ? 9.786 14.136 -2.397 1.00 96.00 87 GLU A C 1
ATOM 669 O O . GLU A 1 87 ? 9.307 15.098 -1.786 1.00 96.00 87 GLU A O 1
ATOM 674 N N . ILE A 1 88 ? 9.023 13.351 -3.169 1.00 94.56 88 ILE A N 1
ATOM 675 C CA . ILE A 1 88 ? 7.583 13.571 -3.366 1.00 94.56 88 ILE A CA 1
ATOM 676 C C . ILE A 1 88 ? 6.832 13.459 -2.030 1.00 94.56 88 ILE A C 1
ATOM 678 O O . ILE A 1 88 ? 5.893 14.228 -1.780 1.00 94.56 88 ILE A O 1
ATOM 682 N N . GLY A 1 89 ? 7.223 12.506 -1.182 1.00 94.75 89 GLY A N 1
ATOM 683 C CA . GLY A 1 89 ? 6.685 12.297 0.157 1.00 94.75 89 GLY A CA 1
ATOM 684 C C . GLY A 1 89 ? 6.923 13.508 1.054 1.00 94.75 89 GLY A C 1
ATOM 685 O O . GLY A 1 89 ? 5.967 14.071 1.591 1.00 94.75 89 GLY A O 1
ATOM 686 N N . ALA A 1 90 ? 8.166 13.979 1.140 1.00 93.94 90 ALA A N 1
ATOM 687 C CA . ALA A 1 90 ? 8.546 15.156 1.913 1.00 93.94 90 ALA A CA 1
ATOM 688 C C . ALA A 1 90 ? 7.780 16.409 1.459 1.00 93.94 90 ALA A C 1
ATOM 690 O O . ALA A 1 90 ? 7.230 17.142 2.286 1.00 93.94 90 ALA A O 1
ATOM 691 N N . GLU A 1 91 ? 7.653 16.628 0.147 1.00 94.44 91 GLU A N 1
ATOM 692 C CA . GLU A 1 91 ? 6.858 17.728 -0.399 1.00 94.44 91 GLU A CA 1
ATOM 693 C C . GLU A 1 91 ? 5.369 17.624 -0.023 1.00 94.44 91 GLU A C 1
ATOM 695 O O . GLU A 1 91 ? 4.733 18.631 0.311 1.00 94.44 91 GLU A O 1
ATOM 700 N N . LYS A 1 92 ? 4.779 16.420 -0.093 1.00 90.81 92 LYS A N 1
ATOM 701 C CA . LYS A 1 92 ? 3.380 16.178 0.304 1.00 90.81 92 LYS A CA 1
ATOM 702 C C . LYS A 1 92 ? 3.178 16.452 1.792 1.00 90.81 92 LYS A C 1
ATOM 704 O O . LYS A 1 92 ? 2.234 17.167 2.139 1.00 90.81 92 LYS A O 1
ATOM 709 N N . THR A 1 93 ? 4.075 15.958 2.638 1.00 91.56 93 THR A N 1
ATOM 710 C CA . THR A 1 93 ? 4.044 16.167 4.088 1.00 91.56 93 THR A CA 1
ATOM 711 C C . THR A 1 93 ? 4.179 17.646 4.434 1.00 91.56 93 THR A C 1
ATOM 713 O O . THR A 1 93 ? 3.352 18.171 5.176 1.00 91.56 93 THR A O 1
ATOM 716 N N . ALA A 1 94 ? 5.125 18.366 3.824 1.00 91.88 94 ALA A N 1
ATOM 717 C CA . ALA A 1 94 ? 5.291 19.804 4.037 1.00 91.88 94 ALA A CA 1
ATOM 718 C C . ALA A 1 94 ? 4.028 20.599 3.654 1.00 91.88 94 ALA A C 1
ATOM 720 O O . ALA A 1 94 ? 3.604 21.507 4.376 1.00 91.88 94 ALA A O 1
ATOM 721 N N . ARG A 1 95 ? 3.374 20.237 2.538 1.00 90.38 95 ARG A N 1
ATOM 722 C CA . ARG A 1 95 ? 2.092 20.843 2.137 1.00 90.38 95 ARG A CA 1
ATOM 723 C C . ARG A 1 95 ? 0.982 20.557 3.142 1.00 90.38 95 ARG A C 1
ATOM 725 O O . ARG A 1 95 ? 0.190 21.455 3.423 1.00 90.38 95 ARG A O 1
ATOM 732 N N . TRP A 1 96 ? 0.901 19.337 3.662 1.00 87.38 96 TRP A N 1
ATOM 733 C CA . TRP A 1 96 ? -0.119 18.974 4.642 1.00 87.38 96 TRP A CA 1
ATOM 734 C C . TRP A 1 96 ? 0.107 19.672 5.986 1.00 87.38 96 TRP A C 1
ATOM 736 O O . TRP A 1 96 ? -0.819 20.288 6.501 1.00 87.38 96 TRP A O 1
ATOM 746 N N . GLN A 1 97 ? 1.346 19.718 6.480 1.00 88.25 97 GLN A N 1
ATOM 747 C CA . GLN A 1 97 ? 1.717 20.473 7.682 1.00 88.25 97 GLN A CA 1
ATOM 748 C C . GLN A 1 97 ? 1.361 21.957 7.568 1.00 88.25 97 GLN A C 1
ATOM 750 O O . GLN A 1 97 ? 0.911 22.563 8.538 1.00 88.25 97 GLN A O 1
ATOM 755 N N . LYS A 1 98 ? 1.545 22.559 6.385 1.00 90.06 98 LYS A N 1
ATOM 756 C CA . LYS A 1 98 ? 1.112 23.937 6.138 1.00 90.06 98 LYS A CA 1
ATOM 757 C C . LYS A 1 98 ? -0.406 24.082 6.288 1.00 90.06 98 LYS A C 1
ATOM 759 O O . LYS A 1 98 ? -0.834 24.984 6.998 1.00 90.06 98 LYS A O 1
ATOM 764 N N . ARG A 1 99 ? -1.196 23.176 5.694 1.00 86.06 99 ARG A N 1
ATOM 765 C CA . ARG A 1 99 ? -2.666 23.178 5.826 1.00 86.06 99 ARG A CA 1
ATOM 766 C C . ARG A 1 99 ? -3.101 23.006 7.275 1.00 86.06 99 ARG A C 1
ATOM 768 O O . ARG A 1 99 ? -3.889 23.802 7.746 1.00 86.06 99 ARG A O 1
ATOM 775 N N . VAL A 1 100 ? -2.519 22.055 8.007 1.00 86.50 100 VAL A N 1
ATOM 776 C CA . VAL A 1 100 ? -2.825 21.845 9.432 1.00 86.50 100 VAL A CA 1
ATOM 777 C C . VAL A 1 100 ? -2.477 23.078 10.274 1.00 86.50 100 VAL A C 1
ATOM 779 O O . VAL A 1 100 ? -3.222 23.415 11.182 1.00 86.50 100 VAL A O 1
ATOM 782 N N . LYS A 1 101 ? -1.388 23.800 9.978 1.00 82.62 101 LYS A N 1
ATOM 783 C CA . LYS A 1 101 ? -1.045 25.057 10.677 1.00 82.62 101 LYS A CA 1
ATOM 784 C C . LYS A 1 101 ? -1.985 26.213 10.330 1.00 82.62 101 LYS A C 1
ATOM 786 O O . LYS A 1 101 ? -2.249 27.049 11.186 1.00 82.62 101 LYS A O 1
ATOM 791 N N . GLU A 1 102 ? -2.456 26.274 9.088 1.00 82.62 102 GLU A N 1
ATOM 792 C CA . GLU A 1 102 ? -3.436 27.267 8.631 1.00 82.62 102 GLU A CA 1
ATOM 793 C C . GLU A 1 102 ? -4.849 26.960 9.172 1.00 82.62 102 GLU A C 1
ATOM 795 O O . GLU A 1 102 ? -5.571 27.886 9.538 1.00 82.62 102 GLU A O 1
ATOM 800 N N . ASP A 1 103 ? -5.198 25.676 9.308 1.00 72.94 103 ASP A N 1
ATOM 801 C CA . ASP A 1 103 ? -6.449 25.170 9.894 1.00 72.94 103 ASP A CA 1
ATOM 802 C C . ASP A 1 103 ? -6.406 25.120 11.435 1.00 72.94 103 ASP A C 1
ATOM 804 O O . ASP A 1 103 ? -7.448 25.141 12.090 1.00 72.94 103 ASP A O 1
ATOM 808 N N . GLY A 1 104 ? -5.203 25.122 12.025 1.00 53.59 104 GLY A N 1
ATOM 809 C CA . GLY A 1 104 ? -4.859 25.032 13.453 1.00 53.59 104 GLY A CA 1
ATOM 810 C C . GLY A 1 104 ? -5.309 26.207 14.326 1.00 53.59 104 GLY A C 1
ATOM 811 O O . GLY A 1 104 ? -4.746 26.452 15.391 1.00 53.59 104 GLY A O 1
ATOM 812 N N . ASN A 1 105 ? -6.366 26.892 13.899 1.00 52.53 105 ASN A N 1
ATOM 813 C CA . ASN A 1 105 ? -7.346 27.500 14.782 1.00 52.53 105 ASN A CA 1
ATOM 814 C C . ASN A 1 105 ? -8.396 26.474 15.288 1.00 52.53 105 ASN A C 1
ATOM 816 O O . ASN A 1 105 ? -9.363 26.899 15.918 1.00 52.53 105 ASN A O 1
ATOM 820 N N . ASN A 1 106 ? -8.242 25.156 15.047 1.00 47.22 106 ASN A N 1
ATOM 821 C CA . ASN A 1 106 ? -8.951 24.109 15.803 1.00 47.22 106 ASN A CA 1
ATOM 822 C C . ASN A 1 106 ? -8.274 22.706 15.750 1.00 47.22 106 ASN A C 1
ATOM 824 O O . ASN A 1 106 ? -8.189 22.106 14.687 1.00 47.22 106 ASN A O 1
ATOM 828 N N . GLU A 1 107 ? -7.856 22.218 16.928 1.00 47.31 107 GLU A N 1
ATOM 829 C CA . GLU A 1 107 ? -7.493 20.842 17.368 1.00 47.31 107 GLU A CA 1
ATOM 830 C C . GLU A 1 107 ? -6.390 20.015 16.648 1.00 47.31 107 GLU A C 1
ATOM 832 O O . GLU A 1 107 ? -6.472 19.654 15.479 1.00 47.31 107 GLU A O 1
ATOM 837 N N . VAL A 1 108 ? -5.365 19.633 17.430 1.00 50.44 108 VAL A N 1
ATOM 838 C CA . VAL A 1 108 ? -4.234 18.751 17.071 1.00 50.44 108 VAL A CA 1
ATOM 839 C C . VAL A 1 108 ? -4.594 17.289 17.370 1.00 50.44 108 VAL A C 1
ATOM 841 O O . VAL A 1 108 ? -5.006 16.980 18.488 1.00 50.44 108 VAL A O 1
ATOM 844 N N . LEU A 1 109 ? -4.397 16.383 16.406 1.00 45.72 109 LEU A N 1
ATOM 845 C CA . LEU A 1 109 ? -4.522 14.934 16.617 1.00 45.72 109 LEU A CA 1
ATOM 846 C C . LEU A 1 109 ? -3.255 14.352 17.282 1.00 45.72 109 LEU A C 1
ATOM 848 O O . LEU A 1 109 ? -2.146 14.802 16.991 1.00 45.72 109 LEU A O 1
ATOM 852 N N . PRO A 1 110 ? -3.385 13.344 18.164 1.00 40.31 110 PRO A N 1
ATOM 853 C CA . PRO A 1 110 ? -2.254 12.751 18.866 1.00 40.31 110 PRO A CA 1
ATOM 854 C C . PRO A 1 110 ? -1.471 11.822 17.926 1.00 40.31 110 PRO A C 1
ATOM 856 O O . PRO A 1 110 ? -1.972 10.782 17.513 1.00 40.31 110 PRO A O 1
ATOM 859 N N . GLY A 1 111 ? -0.235 12.198 17.591 1.00 43.97 111 GLY A 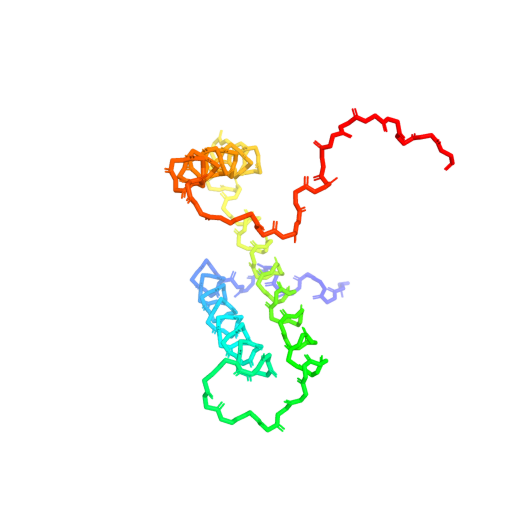N 1
ATOM 860 C CA . GLY A 1 111 ? 0.655 11.387 16.747 1.00 43.97 111 GLY A CA 1
ATOM 861 C C . GLY A 1 111 ? 2.019 12.020 16.449 1.00 43.97 111 GLY A C 1
ATOM 862 O O . GLY A 1 111 ? 2.985 11.302 16.210 1.00 43.97 111 GLY A O 1
ATOM 863 N N . ASP A 1 112 ? 2.149 13.342 16.571 1.00 41.44 112 ASP A N 1
ATOM 864 C CA . ASP A 1 112 ? 3.366 14.094 16.210 1.00 41.44 112 ASP A CA 1
ATOM 865 C C . ASP A 1 112 ? 4.550 13.963 17.202 1.00 41.44 112 ASP A C 1
ATOM 867 O O . ASP A 1 112 ? 5.426 14.826 17.260 1.00 41.44 112 ASP A O 1
ATOM 871 N N . ALA A 1 113 ? 4.621 12.891 17.997 1.00 41.25 113 ALA A N 1
ATOM 872 C CA . ALA A 1 113 ? 5.736 12.668 18.926 1.00 41.25 113 ALA A CA 1
ATOM 873 C C . ALA A 1 113 ? 6.913 11.877 18.321 1.00 41.25 113 ALA A C 1
ATOM 875 O O . ALA A 1 113 ? 7.989 11.836 18.916 1.00 41.25 113 ALA A O 1
ATOM 876 N N . CYS A 1 114 ? 6.764 11.271 17.143 1.00 38.62 114 CYS A N 1
ATOM 877 C CA . CYS A 1 114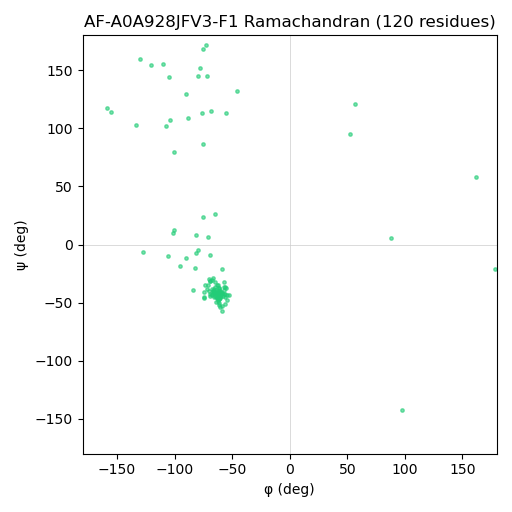 ? 7.838 10.501 16.515 1.00 38.62 114 CYS A CA 1
ATOM 878 C C . CYS A 1 114 ? 8.529 11.326 15.431 1.00 38.62 114 CYS A C 1
ATOM 880 O O . CYS A 1 114 ? 8.202 11.163 14.265 1.00 38.62 114 CYS A O 1
ATOM 882 N N . CYS A 1 115 ? 9.429 12.231 15.830 1.00 36.38 115 CYS A N 1
ATOM 883 C CA . CYS A 1 115 ? 10.623 12.695 15.090 1.00 36.38 115 CYS A CA 1
ATOM 884 C C . CYS A 1 115 ? 11.123 14.033 15.671 1.00 36.38 115 CYS A C 1
ATOM 886 O O . CYS A 1 115 ? 11.233 15.027 14.961 1.00 36.38 115 CYS A O 1
ATOM 888 N N . ASN A 1 116 ? 11.451 14.078 16.964 1.00 38.69 116 ASN A N 1
ATOM 889 C CA . ASN A 1 116 ? 12.444 15.043 17.431 1.00 38.69 116 ASN A CA 1
ATOM 890 C C . ASN A 1 116 ? 13.689 14.236 17.754 1.00 38.69 116 ASN A C 1
ATOM 892 O O . ASN A 1 116 ? 13.722 13.503 18.739 1.00 38.69 116 ASN A O 1
ATOM 896 N N . GLY A 1 117 ? 14.649 14.296 16.834 1.00 47.03 117 GLY A N 1
ATOM 897 C CA . GLY A 1 117 ? 15.940 13.663 17.000 1.00 47.03 117 GLY A CA 1
ATOM 898 C C . GLY A 1 117 ? 16.586 14.142 18.287 1.00 47.03 117 GLY A C 1
ATOM 899 O O . GLY A 1 117 ? 16.927 15.310 18.391 1.00 47.03 117 GLY A O 1
ATOM 900 N N . ASP A 1 118 ? 16.731 13.217 19.226 1.00 38.16 118 ASP A N 1
ATOM 901 C CA . ASP A 1 118 ? 17.784 13.183 20.226 1.00 38.16 118 ASP A CA 1
ATOM 902 C C . ASP A 1 118 ? 17.951 11.713 20.654 1.00 38.16 118 ASP A C 1
ATOM 904 O O . ASP A 1 118 ? 17.042 11.099 21.204 1.00 38.16 118 ASP A O 1
ATOM 908 N N . ALA A 1 119 ? 19.123 11.162 20.327 1.00 39.09 119 ALA A N 1
ATOM 909 C CA . ALA A 1 119 ? 19.748 9.962 20.889 1.00 39.09 119 ALA A CA 1
ATOM 910 C C . ALA A 1 119 ? 18.924 8.652 20.950 1.00 39.09 119 ALA A C 1
ATOM 912 O O . ALA A 1 119 ? 18.289 8.326 21.950 1.00 39.09 119 ALA A O 1
ATOM 913 N N . CYS A 1 120 ? 19.098 7.799 19.933 1.00 38.69 120 CYS A N 1
ATOM 914 C CA . CYS A 1 120 ? 19.134 6.353 20.173 1.00 38.69 120 CYS A CA 1
ATOM 915 C C . CYS A 1 120 ? 20.495 6.004 20.793 1.00 38.69 120 CYS A C 1
ATOM 917 O O . CYS A 1 120 ? 21.429 5.674 20.073 1.00 38.69 120 CYS A O 1
ATOM 919 N N . ASP A 1 121 ? 20.590 6.112 22.115 1.00 38.22 121 ASP A N 1
ATOM 920 C CA . ASP A 1 121 ? 21.596 5.435 22.934 1.00 38.22 121 ASP A CA 1
ATOM 921 C C . ASP A 1 121 ? 20.863 4.827 24.131 1.00 38.22 121 ASP A C 1
ATOM 923 O O . ASP A 1 121 ? 20.483 5.561 25.042 1.00 38.22 121 ASP A O 1
ATOM 927 N N . LEU A 1 122 ? 20.635 3.509 24.086 1.00 37.78 122 LEU A N 1
ATOM 928 C CA . LEU A 1 122 ? 20.635 2.557 25.209 1.00 37.78 122 LEU A CA 1
ATOM 929 C C . LEU A 1 122 ? 20.586 1.121 24.665 1.00 37.78 122 LEU A C 1
ATOM 931 O O . LEU A 1 122 ? 19.672 0.820 23.866 1.00 37.78 122 LEU A O 1
#

Nearest PDB structures (foldseek):
  2x3v-assembly2_C  TM=5.509E-01  e=3.991E-01  Mus musculus
  2efk-assembly1_A-2  TM=5.948E-01  e=1.122E+00  Homo sapiens
  4bne-assembly1_B  TM=5.774E-01  e=1.432E+00  Gallus gallus

Sequence (122 aa):
MTAENCVEEKVDLRAKLEQVTEECGELAAACMKLVRALGNGNPCNVTEEEAIAKVLEEWSDVEVAGIYLLQMLEGMCDYDIYDRIDEIGAEKTARWQKRVKEDGNNEVLPGDACCNGDACDL

Secondary structure (DSSP, 8-state):
--GGGGTTTT--HHHHHHHHHHHHHHHHHHHHHHHHHTTSSS--SS-HHHHHHHHHHHHHHHHHHHHHHHHHHHTT-SS-HHHHHHHHHHHHHHHHHHHHHHHTTS---TTTTS--------

Foldseek 3Di:
DDPVVPPLVPQDLVNLVVQLVVLVVQLVVLVVLLCVLVVHDDHHPDHNVVSVVSNVVSVVSNVVSVVSNVVVVCVVDPDDVVVVVVVVVVVVVVVVVVVCVVVVVDDDDPDPPPDDDDDPDD

pLDDT: mean 81.13, std 21.07, range [36.38, 98.69]

Radius of gyration: 19.25 Å; Cα contacts (8 Å, |Δi|>4): 57; chains: 1; bounding box: 45×51×42 Å

Solvent-accessible surface area (backbone atoms only — not comparable to full-atom values): 7220 Å² total; per-residue (Å²): 137,63,78,78,71,62,57,72,83,70,59,51,74,64,56,35,54,51,46,34,52,51,28,51,51,50,25,53,52,26,49,56,46,31,47,20,36,74,67,52,78,66,92,55,96,56,52,52,68,59,24,50,52,44,31,54,51,26,47,50,47,29,51,53,34,41,52,63,38,48,64,57,47,43,81,74,48,99,59,66,57,64,64,53,50,50,52,54,47,52,55,52,49,55,52,48,54,50,50,52,62,72,54,56,87,60,85,86,78,94,69,88,78,82,78,75,92,73,78,99,77,132

Mean predicted aligned error: 10.83 Å